Protein AF-A0A183V6N3-F1 (afdb_monomer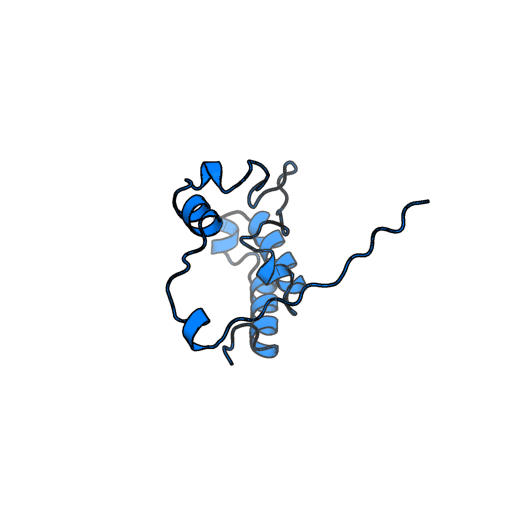)

Sequence (112 aa):
MGLINYALQIFTLSEEQFKEPINDEYAKRLHELSAAELYDDYNPGPTLPDGGVNFECHCVSHLVASPCGYEFREAIKCQKAASEGELEEGACADELMNFMRCAIRTECFRSW

Mean predicted aligned error: 11.82 Å

Foldseek 3Di:
DDDDDPDPDDDDDDPVRVPDPDPDPVVVVLVPDDPPRNDDPPQPDQADPVRAGDCVRPVRVVVLPDPLNVLVNQLVRFVSVDDPVVVVVPGSVVSVVSSVVRCVVVVVVDDD

pLDDT: mean 85.02, std 13.77, range [37.62, 98.5]

InterPro domains:
  IPR039289 Mitochondrial intermembrane space import and assembly protein 40 [PTHR21622] (12-104)

Radius of gyration: 21.33 Å; Cα contacts (8 Å, |Δi|>4): 72; chains: 1; bounding box: 44×37×64 Å

Solvent-accessible surface area (backbone atoms only — not comparable to full-atom values): 7044 Å² total; per-residue (Å²): 138,83,84,83,81,80,75,84,80,84,87,84,78,54,75,68,64,67,72,46,81,86,78,50,69,67,62,51,53,58,70,73,45,52,71,80,72,67,45,61,88,82,64,69,49,62,46,38,99,89,70,46,75,32,61,78,28,80,91,44,26,68,57,48,73,37,101,40,13,66,38,44,52,51,22,52,54,40,54,71,73,47,53,72,69,46,44,77,74,49,53,50,50,66,37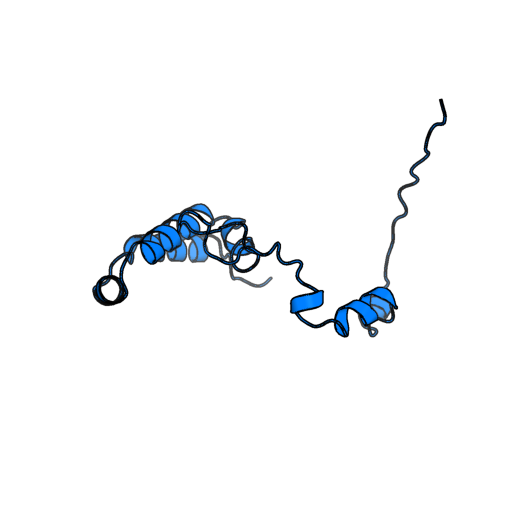,43,48,51,22,50,51,42,38,61,76,67,45,71,85,63,85,130

Nearest PDB structures (foldseek):
  2k3j-assembly1_A  TM=8.556E-01  e=2.976E-03  Homo sapiens
  3a3c-assembly1_A  TM=7.353E-01  e=1.197E-01  Escherichia coli K-12
  2zxt-assembly1_A  TM=6.596E-01  e=6.333E-02  Escherichia coli K-12

Secondary structure (DSSP, 8-state):
--------------HHHHHS----HHHHHHHHS-HHHHS-TT---SB-TTS-B-TTSHHHHHHHTSTTHHHHHHHHHHHHHS-HHHHHTTTTHHHHHHHHHHHHHHTTT---

Structure (mmCIF, N/CA/C/O backbone):
data_AF-A0A183V6N3-F1
#
_entry.id   AF-A0A183V6N3-F1
#
loop_
_atom_site.group_PDB
_atom_site.id
_atom_site.type_symbol
_atom_site.label_atom_id
_atom_site.label_alt_id
_atom_site.label_comp_id
_atom_site.label_asym_id
_atom_site.label_entity_id
_atom_site.label_seq_id
_atom_site.pdbx_PDB_ins_code
_atom_site.Cartn_x
_atom_site.Cartn_y
_atom_site.Cartn_z
_atom_site.occupancy
_atom_site.B_iso_or_equiv
_atom_site.auth_seq_id
_atom_site.auth_comp_id
_atom_site.auth_asym_id
_atom_site.auth_atom_id
_atom_site.pdbx_PDB_model_num
ATOM 1 N N . MET A 1 1 ? 7.803 18.203 -44.997 1.00 37.62 1 MET A N 1
ATOM 2 C CA . MET A 1 1 ? 7.686 16.862 -44.386 1.00 37.62 1 MET A CA 1
ATOM 3 C C . MET A 1 1 ? 9.083 16.342 -44.093 1.00 37.62 1 MET A C 1
ATOM 5 O O . MET A 1 1 ? 9.733 15.843 -44.999 1.00 37.62 1 MET A O 1
ATOM 9 N N . GLY A 1 2 ? 9.578 16.550 -42.871 1.00 40.25 2 GLY A N 1
ATOM 10 C CA . GLY A 1 2 ? 10.827 15.950 -42.398 1.00 40.25 2 GLY A CA 1
ATOM 11 C C . GLY A 1 2 ? 10.484 14.706 -41.590 1.00 40.25 2 GLY A C 1
ATOM 12 O O . GLY A 1 2 ? 9.794 14.813 -40.581 1.00 40.25 2 GLY A O 1
ATOM 13 N N . LEU A 1 3 ? 10.890 13.535 -42.072 1.00 47.88 3 LEU A N 1
ATOM 14 C CA . LEU A 1 3 ? 10.717 12.269 -41.365 1.00 47.88 3 LEU A CA 1
ATOM 15 C C . LEU A 1 3 ? 11.744 12.219 -40.228 1.00 47.88 3 LEU A C 1
ATOM 17 O O . LEU A 1 3 ? 12.945 12.158 -40.487 1.00 47.88 3 LEU A O 1
ATOM 21 N N . ILE A 1 4 ? 11.282 12.277 -38.978 1.00 53.31 4 ILE A N 1
ATOM 22 C CA . ILE A 1 4 ? 12.133 12.041 -37.809 1.00 53.31 4 ILE A CA 1
ATOM 23 C C . ILE A 1 4 ? 12.356 10.529 -37.719 1.00 53.31 4 ILE A C 1
ATOM 25 O O . ILE A 1 4 ? 11.419 9.763 -37.501 1.00 53.31 4 ILE A O 1
ATOM 29 N N . ASN A 1 5 ? 13.595 10.106 -37.951 1.00 56.56 5 ASN A N 1
ATOM 30 C CA . ASN A 1 5 ? 14.017 8.713 -37.894 1.00 56.56 5 ASN A CA 1
ATOM 31 C C . ASN A 1 5 ? 14.438 8.388 -36.452 1.00 56.56 5 ASN A C 1
ATOM 33 O O . ASN A 1 5 ? 15.566 8.675 -36.053 1.00 56.56 5 ASN A O 1
ATOM 37 N N . TYR A 1 6 ? 13.518 7.853 -35.648 1.00 60.50 6 TYR A N 1
ATOM 38 C CA . TYR A 1 6 ? 13.831 7.358 -34.307 1.00 60.50 6 TYR A CA 1
ATOM 39 C C . TYR A 1 6 ? 14.462 5.967 -34.424 1.00 60.50 6 TYR A C 1
ATOM 41 O O . TYR A 1 6 ? 13.768 4.952 -34.399 1.00 60.50 6 TYR A O 1
ATOM 49 N N . ALA A 1 7 ? 15.784 5.908 -34.569 1.00 61.19 7 ALA A N 1
ATOM 50 C CA . ALA A 1 7 ? 16.505 4.663 -34.344 1.00 61.19 7 ALA A CA 1
ATOM 51 C C . ALA A 1 7 ? 16.398 4.309 -32.849 1.00 61.19 7 ALA A C 1
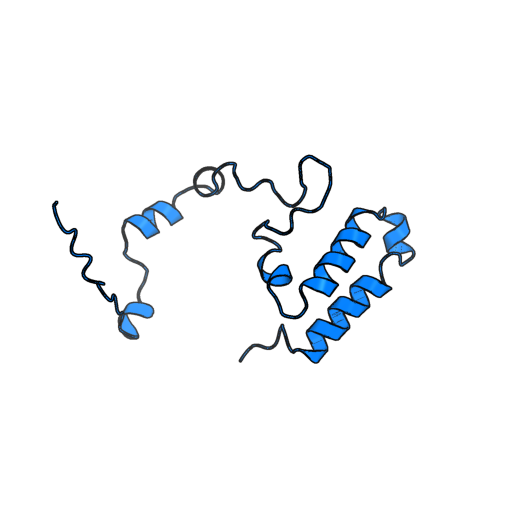ATOM 53 O O . ALA A 1 7 ? 16.859 5.067 -31.997 1.00 61.19 7 ALA A O 1
ATOM 54 N N . LEU A 1 8 ? 15.761 3.179 -32.525 1.00 64.81 8 LEU A N 1
ATOM 55 C CA . LEU A 1 8 ? 15.729 2.630 -31.168 1.00 64.81 8 LEU A CA 1
ATOM 56 C C . LEU A 1 8 ? 17.152 2.242 -30.758 1.00 64.81 8 LEU A C 1
ATOM 58 O O . LEU A 1 8 ? 17.679 1.217 -31.188 1.00 64.81 8 LEU A O 1
ATOM 62 N N . GLN A 1 9 ? 17.785 3.079 -29.942 1.00 78.75 9 GLN A N 1
ATOM 63 C CA . GLN A 1 9 ? 19.068 2.759 -29.336 1.00 78.75 9 GLN A CA 1
ATOM 64 C C . GLN A 1 9 ? 18.832 1.789 -28.173 1.00 78.75 9 GLN A C 1
ATOM 66 O O . GLN A 1 9 ? 18.165 2.127 -27.198 1.00 78.75 9 GLN A O 1
ATOM 71 N N . ILE A 1 10 ? 19.356 0.570 -28.296 1.00 74.19 10 ILE A N 1
ATOM 72 C CA . ILE A 1 10 ? 19.323 -0.431 -27.226 1.00 74.19 10 ILE A CA 1
ATOM 73 C C . ILE A 1 10 ? 20.570 -0.227 -26.365 1.00 74.19 10 ILE A C 1
ATOM 75 O O . ILE A 1 10 ? 21.691 -0.316 -26.866 1.00 74.19 10 ILE A O 1
ATOM 79 N N . PHE A 1 11 ? 20.372 0.045 -25.078 1.00 78.25 11 PHE A N 1
ATOM 80 C CA . PHE A 1 11 ? 21.445 0.157 -24.094 1.00 78.25 11 PHE A CA 1
ATOM 81 C C . PHE A 1 11 ? 21.557 -1.161 -23.322 1.00 78.25 11 PHE A C 1
ATOM 83 O O . PHE A 1 11 ? 20.559 -1.667 -22.812 1.00 78.25 11 PHE A O 1
ATOM 90 N N . THR A 1 12 ? 22.762 -1.723 -23.241 1.00 81.38 12 THR A N 1
ATOM 91 C CA . THR A 1 12 ? 23.042 -2.974 -22.519 1.00 81.38 12 THR A CA 1
ATOM 92 C C . THR A 1 12 ? 24.216 -2.779 -21.569 1.00 81.38 12 THR A C 1
ATOM 94 O O . THR A 1 12 ? 25.181 -2.103 -21.923 1.00 81.38 12 THR A O 1
ATOM 97 N N . LEU A 1 13 ? 24.159 -3.414 -20.399 1.00 84.75 13 LEU A N 1
ATOM 98 C CA . LEU A 1 13 ? 25.249 -3.480 -19.424 1.00 84.75 13 LEU A CA 1
ATOM 99 C C . LEU A 1 13 ? 25.726 -4.930 -19.302 1.00 84.75 13 LEU A C 1
ATOM 101 O O . LEU A 1 13 ? 24.917 -5.856 -19.354 1.00 84.75 13 LEU A O 1
ATOM 105 N N . SER A 1 14 ? 27.032 -5.126 -19.136 1.00 90.25 14 SER A N 1
ATOM 106 C CA . SER A 1 14 ? 27.583 -6.413 -18.695 1.00 90.25 14 SER A CA 1
ATOM 107 C C . SER A 1 14 ? 27.315 -6.644 -17.204 1.00 90.25 14 SER A C 1
ATOM 109 O O . SER A 1 14 ? 27.051 -5.705 -16.452 1.00 90.25 14 SER A O 1
ATOM 111 N N . GLU A 1 15 ? 27.414 -7.898 -16.760 1.00 90.88 15 GLU A N 1
ATOM 112 C CA . GLU A 1 15 ? 27.261 -8.256 -15.344 1.00 90.88 15 GLU A CA 1
ATOM 113 C C . GLU A 1 15 ? 28.288 -7.546 -14.449 1.00 90.88 15 GLU A C 1
ATOM 115 O O . GLU A 1 15 ? 27.963 -7.114 -13.347 1.00 90.88 15 GLU A O 1
ATOM 120 N N . GLU A 1 16 ? 29.522 -7.395 -14.928 1.00 92.06 16 GLU A N 1
ATOM 121 C CA . GLU A 1 16 ? 30.584 -6.690 -14.207 1.00 92.06 16 GLU A CA 1
ATOM 122 C C . GLU A 1 16 ? 30.238 -5.205 -14.059 1.00 92.06 16 GLU A C 1
ATOM 124 O O . GLU A 1 16 ? 30.248 -4.684 -12.950 1.00 92.06 16 GLU A O 1
ATOM 129 N N . GLN A 1 17 ? 29.812 -4.547 -15.144 1.00 83.94 17 GLN A N 1
ATOM 130 C CA . GLN A 1 17 ? 29.378 -3.145 -15.106 1.00 83.94 17 GLN A CA 1
ATOM 131 C C . GLN A 1 17 ? 28.165 -2.914 -14.199 1.00 83.94 17 GLN A C 1
ATOM 133 O O . GLN A 1 17 ? 28.048 -1.845 -13.611 1.00 83.94 17 GLN A O 1
ATOM 138 N N . PHE A 1 18 ? 27.266 -3.893 -14.079 1.00 84.38 18 PHE A N 1
ATOM 139 C CA . PHE A 1 18 ? 26.126 -3.818 -13.165 1.00 84.38 18 PHE A CA 1
ATOM 140 C C . PHE A 1 18 ? 26.551 -3.822 -11.688 1.00 84.38 18 PHE A C 1
ATOM 142 O O . PHE A 1 18 ? 25.860 -3.251 -10.848 1.00 84.38 18 PHE A O 1
ATOM 149 N N . LYS A 1 19 ? 27.673 -4.473 -11.363 1.00 90.06 19 LYS A N 1
ATOM 150 C CA . LYS A 1 19 ? 28.187 -4.588 -9.989 1.00 90.06 19 LYS A CA 1
ATOM 151 C C . LYS A 1 19 ? 29.038 -3.393 -9.559 1.00 90.06 19 LYS A C 1
ATOM 153 O O . LYS A 1 19 ? 29.274 -3.227 -8.364 1.00 90.06 19 LYS A O 1
ATOM 158 N N . GLU A 1 20 ? 29.501 -2.585 -10.506 1.00 90.31 20 GLU A N 1
ATOM 159 C CA . GLU A 1 20 ? 30.281 -1.384 -10.220 1.00 90.31 20 GLU A CA 1
ATOM 160 C C . GLU A 1 20 ? 29.401 -0.236 -9.691 1.00 90.31 20 GLU A C 1
ATOM 162 O O . GLU A 1 20 ? 28.203 -0.174 -9.985 1.00 90.31 20 GLU A O 1
ATOM 167 N N . PRO A 1 21 ? 29.970 0.717 -8.927 1.00 86.69 21 PRO A N 1
ATOM 168 C CA . PRO A 1 21 ? 29.239 1.894 -8.478 1.00 86.69 21 PRO A CA 1
ATOM 169 C C . PRO A 1 21 ? 28.651 2.687 -9.649 1.00 86.69 21 PRO A C 1
ATOM 171 O O . PRO A 1 21 ? 29.308 2.900 -10.674 1.00 86.69 21 PRO A O 1
ATOM 174 N N . ILE A 1 22 ? 27.429 3.196 -9.463 1.00 83.31 22 ILE A N 1
ATOM 175 C CA . ILE A 1 22 ? 26.786 4.082 -10.435 1.00 83.31 22 ILE A CA 1
ATOM 176 C C . ILE A 1 22 ? 27.632 5.355 -10.560 1.00 83.31 22 ILE A C 1
ATOM 178 O O . ILE A 1 22 ? 27.681 6.187 -9.657 1.00 83.31 22 ILE A O 1
ATOM 182 N N . ASN A 1 23 ? 28.312 5.494 -11.698 1.00 82.12 23 ASN A N 1
ATOM 183 C CA . ASN A 1 23 ? 29.197 6.621 -11.990 1.00 82.12 23 ASN A CA 1
ATOM 184 C C . ASN A 1 23 ? 28.565 7.690 -12.889 1.00 82.12 23 ASN A C 1
ATOM 186 O O . ASN A 1 23 ? 29.251 8.625 -13.295 1.00 82.12 23 ASN A O 1
ATOM 190 N N . ASP A 1 24 ? 27.273 7.559 -13.177 1.00 84.56 24 ASP A N 1
ATOM 191 C CA . ASP A 1 24 ? 26.519 8.517 -13.971 1.00 84.56 24 ASP A CA 1
ATOM 192 C C . ASP A 1 24 ? 26.355 9.850 -13.221 1.00 84.56 24 ASP A C 1
ATOM 194 O O . ASP A 1 24 ? 25.896 9.890 -12.079 1.00 84.56 24 ASP A O 1
ATOM 198 N N . GLU A 1 25 ? 26.754 10.946 -13.865 1.00 87.00 25 GLU A N 1
ATOM 199 C CA . GLU A 1 25 ? 26.743 12.285 -13.263 1.00 87.00 25 GLU A CA 1
ATOM 200 C C . GLU A 1 25 ? 25.323 12.756 -12.922 1.00 87.00 25 GLU A C 1
ATOM 202 O O . GLU A 1 25 ? 25.119 13.463 -11.934 1.00 87.00 25 GLU A O 1
ATOM 207 N N . TYR A 1 26 ? 24.317 12.330 -13.691 1.00 81.44 26 TYR A N 1
ATOM 208 C CA . TYR A 1 26 ? 22.925 12.638 -13.387 1.00 81.44 26 TYR A CA 1
ATOM 209 C C . TYR A 1 26 ? 22.433 11.844 -12.167 1.00 81.44 26 TYR A C 1
ATOM 211 O O . TYR A 1 26 ? 21.833 12.427 -11.264 1.00 81.44 26 TYR A O 1
ATOM 219 N N . ALA A 1 27 ? 22.749 10.553 -12.076 1.00 83.69 27 ALA A N 1
ATOM 220 C CA . ALA A 1 27 ? 22.422 9.730 -10.913 1.00 83.69 27 ALA A CA 1
ATOM 221 C C . ALA A 1 27 ? 23.115 10.219 -9.628 1.00 83.69 27 ALA A C 1
ATOM 223 O O . ALA A 1 27 ? 22.476 10.282 -8.577 1.00 83.69 27 ALA A O 1
ATOM 224 N N . LYS A 1 28 ? 24.391 10.624 -9.710 1.00 87.69 28 LYS A N 1
ATOM 225 C CA . LYS A 1 28 ? 25.114 11.256 -8.592 1.00 87.69 28 LYS A CA 1
ATOM 226 C C . LYS A 1 28 ? 24.421 12.534 -8.133 1.00 87.69 28 LYS A C 1
ATOM 228 O O . LYS A 1 28 ? 24.170 12.693 -6.945 1.00 87.69 28 LYS A O 1
ATOM 233 N N . ARG A 1 29 ? 24.030 13.397 -9.076 1.00 87.94 29 ARG A N 1
ATOM 234 C CA . ARG A 1 29 ? 23.288 14.625 -8.771 1.00 87.94 29 ARG A CA 1
ATOM 235 C C . ARG A 1 29 ? 21.972 14.337 -8.051 1.00 87.94 29 ARG A C 1
ATOM 237 O O . ARG A 1 29 ? 21.660 15.037 -7.100 1.00 87.94 29 ARG A O 1
ATOM 244 N N . LEU A 1 30 ? 21.207 13.326 -8.472 1.00 84.00 30 LEU A N 1
ATOM 245 C CA . LEU A 1 30 ? 19.967 12.942 -7.782 1.00 84.00 30 LEU A CA 1
ATOM 246 C C . LEU A 1 30 ? 20.225 12.465 -6.345 1.00 84.00 30 LEU A C 1
ATOM 248 O O . LEU A 1 30 ? 19.425 12.754 -5.464 1.00 84.00 30 LEU A O 1
ATOM 252 N N . HIS A 1 31 ? 21.331 11.763 -6.092 1.00 82.56 31 HIS A N 1
ATOM 253 C CA . HIS A 1 31 ? 21.677 11.296 -4.746 1.00 82.56 31 HIS A CA 1
ATOM 254 C C . HIS A 1 31 ? 21.953 12.440 -3.756 1.00 82.56 31 HIS A C 1
ATOM 256 O O . HIS A 1 31 ? 21.724 12.284 -2.559 1.00 82.56 31 HIS A O 1
ATOM 262 N N . GLU A 1 32 ? 22.435 13.582 -4.247 1.00 87.62 32 GLU A N 1
ATOM 263 C CA . GLU A 1 32 ? 22.758 14.758 -3.430 1.00 87.62 32 GLU A CA 1
ATOM 264 C C . GLU A 1 32 ? 21.539 15.637 -3.115 1.00 87.62 32 GLU A C 1
ATOM 266 O O . GLU A 1 32 ? 21.603 16.471 -2.211 1.00 87.62 32 GLU A O 1
ATOM 271 N N . LEU A 1 33 ? 20.433 15.465 -3.845 1.00 84.25 33 LEU A N 1
ATOM 272 C CA . LEU A 1 33 ? 19.210 16.234 -3.633 1.00 84.25 33 LEU A CA 1
ATOM 273 C C . LEU A 1 33 ? 18.497 15.792 -2.350 1.00 84.25 33 LEU A C 1
ATOM 275 O O . LEU A 1 33 ? 18.381 14.603 -2.040 1.00 84.25 33 LEU A O 1
ATOM 279 N N . SER A 1 34 ? 17.954 16.758 -1.612 1.00 81.56 34 SER A N 1
ATOM 280 C CA . SER A 1 34 ? 17.058 16.466 -0.496 1.00 81.56 34 SER A CA 1
ATOM 281 C C . SER A 1 34 ? 15.731 15.882 -0.992 1.00 81.56 34 SER A C 1
ATOM 283 O O . SER A 1 34 ? 15.338 16.054 -2.145 1.00 81.56 34 SER A O 1
ATOM 285 N N . ALA A 1 35 ? 14.981 15.227 -0.100 1.00 69.62 35 ALA A N 1
ATOM 286 C CA . ALA A 1 35 ? 13.648 14.721 -0.432 1.00 69.62 35 ALA A CA 1
ATOM 287 C C . ALA A 1 35 ? 12.724 15.821 -0.996 1.00 69.62 35 ALA A C 1
ATOM 289 O O . ALA A 1 35 ? 11.967 15.554 -1.919 1.00 69.62 35 ALA A O 1
ATOM 290 N N . ALA A 1 36 ? 12.832 17.055 -0.492 1.00 71.06 36 ALA A N 1
ATOM 291 C CA . ALA A 1 36 ? 12.054 18.198 -0.974 1.00 71.06 36 ALA A CA 1
ATOM 292 C C . ALA A 1 36 ? 12.458 18.674 -2.384 1.00 71.06 36 ALA A C 1
ATOM 294 O O . ALA A 1 36 ? 11.683 19.354 -3.042 1.00 71.06 36 ALA A O 1
ATOM 295 N N . GLU A 1 37 ? 13.667 18.349 -2.845 1.00 79.19 37 GLU A N 1
ATOM 296 C CA . GLU A 1 37 ? 14.150 18.686 -4.191 1.00 79.19 37 GLU A CA 1
ATOM 297 C C . GLU A 1 37 ? 13.955 17.534 -5.188 1.00 79.19 37 GLU A C 1
ATOM 299 O O . GLU A 1 37 ? 13.900 17.764 -6.396 1.00 79.19 37 GLU A O 1
ATOM 304 N N . LEU A 1 38 ? 13.880 16.294 -4.692 1.00 72.94 38 LEU A N 1
ATOM 305 C CA . LEU A 1 38 ? 13.635 15.087 -5.487 1.00 72.94 38 LEU A CA 1
ATOM 306 C C . LEU A 1 38 ? 12.161 14.877 -5.794 1.00 72.94 38 LEU A C 1
ATOM 308 O O . LEU A 1 38 ? 11.800 14.525 -6.918 1.00 72.94 38 LEU A O 1
ATOM 312 N N . TYR A 1 39 ? 11.325 15.029 -4.774 1.00 66.38 39 TYR A N 1
ATOM 313 C CA . TYR A 1 39 ? 9.892 14.914 -4.923 1.00 66.38 39 TYR A CA 1
ATOM 314 C C . TYR A 1 39 ? 9.366 16.294 -5.278 1.00 66.38 39 TYR A C 1
ATOM 316 O O . TYR A 1 39 ? 9.426 17.213 -4.469 1.00 66.38 39 TYR A O 1
ATOM 324 N N . ASP A 1 40 ? 8.852 16.433 -6.496 1.00 61.62 40 ASP A N 1
ATOM 325 C CA . ASP A 1 40 ? 7.965 17.545 -6.812 1.00 61.62 40 ASP A CA 1
ATOM 326 C C . ASP A 1 40 ? 6.816 17.535 -5.781 1.00 61.62 40 ASP A C 1
ATOM 328 O O . ASP A 1 40 ? 6.388 16.455 -5.347 1.00 61.62 40 ASP A O 1
ATOM 332 N N .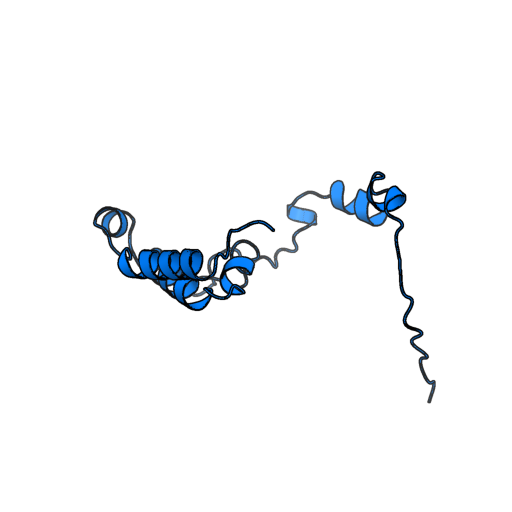 ASP A 1 41 ? 6.272 18.699 -5.415 1.00 55.88 41 ASP A N 1
ATOM 333 C CA . ASP A 1 41 ? 5.117 18.841 -4.494 1.00 55.88 41 ASP A CA 1
ATOM 334 C C . ASP A 1 41 ? 3.867 18.041 -4.964 1.00 55.88 41 ASP A C 1
ATOM 336 O O . ASP A 1 41 ? 2.836 17.974 -4.296 1.00 55.88 41 ASP A O 1
ATOM 340 N N . TYR A 1 42 ? 3.968 17.390 -6.125 1.00 55.91 42 TYR A N 1
ATOM 341 C CA . TYR A 1 42 ? 3.059 16.439 -6.750 1.00 55.91 42 TYR A CA 1
ATOM 342 C C . TYR A 1 42 ? 3.041 15.022 -6.161 1.00 55.91 42 TYR A C 1
ATOM 344 O O . TYR A 1 42 ? 2.462 14.127 -6.782 1.00 55.91 42 TYR A O 1
ATOM 352 N N . ASN A 1 43 ? 3.598 14.773 -4.975 1.00 62.47 43 ASN A N 1
ATOM 353 C CA . ASN A 1 43 ? 3.160 13.620 -4.187 1.00 62.47 43 ASN A CA 1
ATOM 354 C C . ASN A 1 43 ? 2.057 14.081 -3.221 1.00 62.47 43 ASN A C 1
ATOM 356 O O . ASN A 1 43 ? 2.375 14.454 -2.092 1.00 62.47 43 ASN A O 1
ATOM 360 N N . PRO A 1 44 ? 0.762 14.042 -3.609 1.00 70.81 44 PRO A N 1
ATOM 361 C CA . PRO A 1 44 ? -0.347 14.530 -2.778 1.00 70.81 44 PRO A CA 1
ATOM 362 C C . PRO A 1 44 ? -0.541 13.729 -1.477 1.00 70.81 44 PRO A C 1
ATOM 364 O O . PRO A 1 44 ? -1.500 13.946 -0.741 1.00 70.81 44 PRO A O 1
ATOM 367 N N . GLY A 1 45 ? 0.366 12.796 -1.175 1.00 80.12 45 GLY A N 1
ATOM 368 C CA . GLY A 1 45 ? 0.345 11.993 0.026 1.00 80.12 45 GLY A CA 1
ATOM 369 C C . GLY A 1 45 ? -0.748 10.929 -0.030 1.00 80.12 45 GLY A C 1
ATOM 370 O O . GLY A 1 45 ? -1.361 10.692 -1.072 1.00 80.12 45 GLY A O 1
ATOM 371 N N . PRO A 1 46 ? -0.989 10.234 1.090 1.00 86.06 46 PRO A N 1
ATOM 372 C CA . PRO A 1 46 ? -1.925 9.114 1.143 1.00 86.06 46 PRO A CA 1
ATOM 373 C C . PRO A 1 46 ? -3.401 9.538 1.205 1.00 86.06 46 PRO A C 1
ATOM 375 O O . PRO A 1 46 ? -4.275 8.676 1.149 1.00 86.06 46 PRO A O 1
ATOM 378 N N . THR A 1 47 ? -3.702 10.832 1.352 1.00 89.31 47 THR A N 1
ATOM 379 C CA . THR A 1 47 ? -5.072 11.343 1.516 1.00 89.31 47 THR A CA 1
ATOM 380 C C . THR A 1 47 ? -5.390 12.342 0.408 1.00 89.31 47 THR A C 1
ATOM 382 O O . THR A 1 47 ? -4.646 13.294 0.201 1.00 89.31 47 THR A O 1
ATOM 385 N N . LEU A 1 48 ? -6.491 12.116 -0.303 1.00 89.50 48 LEU A N 1
ATOM 386 C CA . LEU A 1 48 ? -7.009 13.014 -1.331 1.00 89.50 48 LEU A CA 1
ATOM 387 C C . LEU A 1 48 ? -7.603 14.292 -0.703 1.00 89.50 48 LEU A C 1
ATOM 389 O O . LEU A 1 48 ? -7.962 14.284 0.477 1.00 89.50 48 LEU A O 1
ATOM 393 N N . PRO A 1 49 ? -7.782 15.381 -1.477 1.00 89.88 49 PRO A N 1
ATOM 394 C CA . PRO A 1 49 ? -8.403 16.613 -0.976 1.00 89.88 49 PRO A CA 1
ATOM 395 C C . PRO A 1 49 ? -9.827 16.437 -0.425 1.00 89.88 49 PRO A C 1
ATOM 397 O O . PRO A 1 49 ? -10.264 17.231 0.402 1.00 89.88 49 PRO A O 1
ATOM 400 N N . ASP A 1 50 ? -10.547 15.405 -0.869 1.00 92.00 50 ASP A N 1
ATOM 401 C CA . ASP A 1 50 ? -11.885 15.049 -0.381 1.00 92.00 50 ASP A CA 1
ATOM 402 C C . ASP A 1 50 ? -11.865 14.183 0.897 1.00 92.00 50 ASP A C 1
ATOM 404 O O . ASP A 1 50 ? -12.919 13.799 1.401 1.00 92.00 50 ASP A O 1
ATOM 408 N N . GLY A 1 51 ? -10.679 13.878 1.437 1.00 90.19 51 GLY A N 1
ATOM 409 C CA . GLY A 1 51 ? -10.486 13.022 2.609 1.00 90.19 51 GLY A CA 1
ATOM 410 C C . GLY A 1 51 ? -10.395 11.526 2.293 1.00 90.19 51 GLY A C 1
ATOM 411 O O . GLY A 1 51 ? -10.088 10.735 3.192 1.00 90.19 51 GLY A O 1
ATOM 412 N N . GLY A 1 52 ? -10.606 11.132 1.034 1.00 91.44 52 GLY A N 1
ATOM 413 C CA . GLY A 1 52 ? -10.453 9.762 0.558 1.00 91.44 52 GLY A CA 1
ATOM 414 C C . GLY A 1 52 ? -8.999 9.290 0.538 1.00 91.44 52 GLY A C 1
ATOM 415 O O . GLY A 1 52 ? -8.057 10.041 0.791 1.00 91.44 52 GLY A O 1
ATOM 416 N N . VAL A 1 53 ? -8.795 8.012 0.229 1.00 92.94 53 VAL A N 1
ATOM 417 C CA . VAL A 1 53 ? -7.453 7.421 0.138 1.00 92.94 53 VAL A CA 1
ATOM 418 C C . VAL A 1 53 ? -6.887 7.631 -1.261 1.00 92.94 53 VAL A C 1
ATOM 420 O O . VAL A 1 53 ? -7.520 7.275 -2.256 1.00 92.94 53 VAL A O 1
ATOM 423 N N . ASN A 1 54 ? -5.664 8.151 -1.342 1.00 92.19 54 ASN A N 1
ATOM 424 C CA . ASN A 1 54 ? -4.926 8.227 -2.593 1.00 92.19 54 ASN A CA 1
ATOM 425 C C . ASN A 1 54 ? -4.210 6.896 -2.875 1.00 92.19 54 ASN A C 1
ATOM 427 O O . ASN A 1 54 ? -3.092 6.660 -2.417 1.00 92.19 54 ASN A O 1
ATOM 431 N N . PHE A 1 55 ? -4.851 6.033 -3.659 1.00 92.50 55 PHE A N 1
ATOM 432 C CA . PHE A 1 55 ? -4.285 4.739 -4.051 1.00 92.50 55 PHE A CA 1
ATOM 433 C C . PHE A 1 55 ? -3.182 4.822 -5.113 1.00 92.50 55 PHE A C 1
ATOM 435 O O . PHE A 1 55 ? -2.489 3.832 -5.334 1.00 92.50 55 PHE A O 1
ATOM 442 N N . GLU A 1 56 ? -2.992 5.988 -5.731 1.00 88.44 56 GLU A N 1
ATOM 443 C CA . GLU A 1 56 ? -1.899 6.236 -6.676 1.00 88.44 56 GLU A CA 1
ATOM 444 C C . GLU A 1 56 ? -0.626 6.723 -5.962 1.00 88.44 56 GLU A C 1
ATOM 446 O O . GLU A 1 56 ? 0.432 6.839 -6.577 1.00 88.44 56 GLU A O 1
ATOM 451 N N . CYS A 1 57 ? -0.694 6.973 -4.646 1.00 86.50 57 CYS A N 1
ATOM 452 C CA . CYS A 1 57 ? 0.481 7.279 -3.838 1.00 86.50 57 CYS A CA 1
ATOM 453 C C . CYS A 1 57 ? 1.493 6.129 -3.933 1.00 86.50 57 CYS A C 1
ATOM 455 O O . CYS A 1 57 ? 1.148 4.968 -3.685 1.00 86.50 57 CYS A O 1
ATOM 457 N N . HIS A 1 58 ? 2.757 6.447 -4.237 1.00 83.19 58 HIS A N 1
ATOM 458 C CA . HIS A 1 58 ? 3.806 5.441 -4.453 1.00 83.19 58 HIS A CA 1
ATOM 459 C C . HIS A 1 58 ? 3.966 4.471 -3.263 1.00 83.19 58 HIS A C 1
ATOM 461 O O . HIS A 1 58 ? 4.403 3.331 -3.436 1.00 83.19 58 HIS A O 1
ATOM 467 N N . CYS A 1 59 ? 3.602 4.912 -2.051 1.00 81.62 59 CYS A N 1
ATOM 468 C CA . CYS A 1 59 ? 3.654 4.119 -0.824 1.00 81.62 59 CYS A CA 1
ATOM 469 C C . CYS A 1 59 ? 2.760 2.877 -0.874 1.00 81.62 59 CYS A C 1
ATOM 471 O O . CYS A 1 59 ? 3.041 1.903 -0.185 1.00 81.62 59 CYS A O 1
ATOM 473 N N . VAL A 1 60 ? 1.679 2.914 -1.655 1.00 88.19 60 VAL A N 1
ATOM 474 C CA . VAL A 1 60 ? 0.671 1.844 -1.701 1.00 88.19 60 VAL A CA 1
ATOM 475 C C . VAL A 1 60 ? 0.339 1.386 -3.117 1.00 88.19 60 VAL A C 1
ATOM 477 O O . VAL A 1 60 ? -0.253 0.320 -3.284 1.00 88.19 60 VAL A O 1
ATOM 480 N N . SER A 1 61 ? 0.739 2.140 -4.143 1.00 87.00 61 SER A N 1
ATOM 481 C CA . SER A 1 61 ? 0.391 1.853 -5.540 1.00 87.00 61 SER A CA 1
ATOM 482 C C . SER A 1 61 ? 0.859 0.470 -6.002 1.00 87.00 61 SER A C 1
ATOM 484 O O . SER A 1 61 ? 0.155 -0.208 -6.745 1.00 87.00 61 SER A O 1
ATOM 486 N N . HIS A 1 62 ? 1.997 -0.006 -5.497 1.00 86.06 62 HIS A N 1
ATOM 487 C CA . HIS A 1 62 ? 2.512 -1.344 -5.792 1.00 86.06 62 HIS A CA 1
ATOM 488 C C . HIS A 1 62 ? 1.652 -2.474 -5.190 1.00 86.06 62 HIS A C 1
ATOM 490 O O . HIS A 1 62 ? 1.516 -3.529 -5.803 1.00 86.06 62 HIS A O 1
ATOM 496 N N . LEU A 1 63 ? 1.021 -2.257 -4.028 1.00 90.81 63 LEU A N 1
ATOM 497 C CA . LEU A 1 63 ? 0.076 -3.213 -3.428 1.00 90.81 63 LEU A CA 1
ATOM 498 C C . LEU A 1 63 ? -1.252 -3.210 -4.183 1.00 90.81 63 LEU A C 1
ATOM 500 O O . LEU A 1 63 ? -1.850 -4.255 -4.436 1.00 90.81 63 LEU A O 1
ATOM 504 N N . VAL A 1 64 ? -1.682 -2.024 -4.599 1.00 92.50 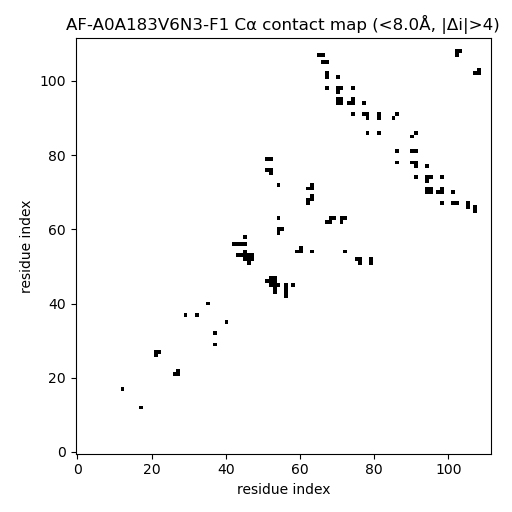64 VAL A N 1
ATOM 505 C CA . VAL A 1 64 ? -2.880 -1.806 -5.406 1.00 92.50 64 VAL A CA 1
ATOM 506 C C . VAL A 1 64 ? -2.762 -2.430 -6.801 1.00 92.50 64 VAL A C 1
ATOM 508 O O . VAL A 1 64 ? -3.750 -2.935 -7.327 1.00 92.50 64 VAL A O 1
ATOM 511 N N . ALA A 1 65 ? -1.569 -2.416 -7.394 1.00 90.12 65 ALA A N 1
ATOM 512 C CA . ALA A 1 65 ? -1.284 -3.032 -8.688 1.00 90.12 65 ALA A CA 1
ATOM 513 C C . ALA A 1 65 ? -1.041 -4.555 -8.606 1.00 90.12 65 ALA A C 1
ATOM 515 O O . ALA A 1 65 ? -0.744 -5.187 -9.619 1.00 90.12 65 ALA A O 1
ATOM 516 N N . SER A 1 66 ? -1.154 -5.156 -7.418 1.00 89.88 66 SER A N 1
ATOM 517 C CA . SER A 1 66 ? -0.997 -6.600 -7.229 1.00 89.88 66 SER A CA 1
ATOM 518 C C . SER A 1 66 ? -2.262 -7.382 -7.630 1.00 89.88 66 SER A C 1
ATOM 520 O O . SER A 1 66 ? -3.354 -6.810 -7.700 1.00 89.88 66 SER A O 1
ATOM 522 N N . PRO A 1 67 ? -2.171 -8.717 -7.799 1.00 92.81 67 PRO A N 1
ATOM 523 C CA . PRO A 1 67 ? -3.341 -9.587 -7.961 1.00 92.81 67 PRO A CA 1
ATOM 524 C C . PRO A 1 67 ? -4.391 -9.481 -6.841 1.00 92.81 67 PRO A C 1
ATOM 526 O O . PRO A 1 67 ? -5.531 -9.879 -7.053 1.00 92.81 67 PRO A O 1
ATOM 529 N N . CYS A 1 68 ? -4.015 -8.949 -5.672 1.00 96.06 68 CYS A N 1
ATOM 530 C CA . CYS A 1 68 ? -4.882 -8.750 -4.504 1.00 96.06 68 CYS A CA 1
ATOM 531 C C . CYS A 1 68 ? -5.239 -7.276 -4.269 1.00 96.06 68 CYS A C 1
ATOM 533 O O . CYS A 1 68 ? -5.640 -6.882 -3.170 1.00 96.06 68 CYS A O 1
ATOM 535 N N . GLY A 1 69 ? -5.048 -6.434 -5.288 1.00 94.81 69 GLY A N 1
ATOM 536 C CA . GLY A 1 69 ? -5.262 -4.995 -5.196 1.00 94.81 69 GLY A CA 1
ATOM 537 C C . GLY A 1 69 ? -6.704 -4.602 -4.880 1.00 94.81 69 GLY A C 1
ATOM 538 O O . GLY A 1 69 ? -6.925 -3.568 -4.252 1.00 94.81 69 GLY A O 1
ATOM 539 N N . TYR A 1 70 ? -7.689 -5.418 -5.269 1.00 96.75 70 TYR A N 1
ATOM 540 C CA . TYR A 1 70 ? -9.092 -5.176 -4.927 1.00 96.75 70 TYR A CA 1
ATOM 541 C C . TYR A 1 70 ? -9.322 -5.314 -3.419 1.00 96.75 70 TYR A C 1
ATOM 543 O O . TYR A 1 70 ? -9.775 -4.365 -2.782 1.00 96.75 70 TYR A O 1
ATOM 551 N N . GLU A 1 71 ? -8.940 -6.449 -2.834 1.00 97.75 71 GLU A N 1
ATOM 552 C CA . GLU A 1 71 ? -9.087 -6.706 -1.403 1.00 97.75 71 GLU A CA 1
ATOM 553 C C . GLU A 1 71 ? -8.289 -5.695 -0.570 1.00 97.75 71 GLU A C 1
ATOM 555 O O . GLU A 1 71 ? -8.775 -5.217 0.453 1.00 97.75 71 GLU A O 1
ATOM 560 N N . PHE A 1 72 ? -7.101 -5.303 -1.043 1.00 96.81 72 PHE A N 1
ATOM 561 C CA . PHE A 1 72 ? -6.313 -4.247 -0.411 1.00 96.81 72 PHE A CA 1
ATOM 562 C C . PHE A 1 72 ? -7.059 -2.902 -0.384 1.00 96.81 72 PHE A C 1
ATOM 564 O O . PHE A 1 72 ? -7.106 -2.244 0.655 1.00 96.81 72 PHE A O 1
ATOM 571 N N . ARG A 1 73 ? -7.674 -2.487 -1.504 1.00 96.56 73 ARG A N 1
ATOM 572 C CA . ARG A 1 73 ? -8.445 -1.231 -1.562 1.00 96.56 73 ARG A CA 1
ATOM 573 C C . ARG A 1 73 ? -9.604 -1.236 -0.568 1.00 96.56 73 ARG A C 1
ATOM 575 O O . ARG A 1 73 ? -9.825 -0.214 0.078 1.00 96.56 73 ARG A O 1
ATOM 582 N N . GLU A 1 74 ? -10.320 -2.348 -0.433 1.00 97.75 74 GLU A N 1
ATOM 583 C CA . GLU A 1 74 ? -11.448 -2.443 0.502 1.00 97.75 74 GLU A CA 1
ATOM 584 C C . GLU A 1 74 ? -10.984 -2.384 1.964 1.00 97.75 74 GLU A C 1
ATOM 586 O O . GLU A 1 74 ? -11.541 -1.611 2.745 1.00 97.75 74 GLU A O 1
ATOM 591 N N . ALA A 1 75 ? -9.896 -3.080 2.309 1.00 97.31 75 ALA A N 1
ATOM 592 C CA . ALA A 1 75 ? -9.310 -3.022 3.650 1.00 97.31 75 ALA A CA 1
ATOM 593 C C . ALA A 1 75 ? -8.882 -1.601 4.042 1.00 97.31 75 ALA A C 1
ATOM 595 O O . ALA A 1 75 ? -9.230 -1.118 5.119 1.00 97.31 75 ALA A O 1
ATOM 596 N N . ILE A 1 76 ? -8.188 -0.892 3.148 1.00 96.25 76 ILE A N 1
ATOM 597 C CA . ILE A 1 76 ? -7.690 0.459 3.431 1.00 96.25 76 ILE A CA 1
ATOM 598 C C . ILE A 1 76 ? -8.819 1.498 3.470 1.00 96.25 76 ILE A C 1
ATOM 600 O O . ILE A 1 76 ? -8.773 2.416 4.290 1.00 96.25 76 ILE A O 1
ATOM 604 N N . LYS A 1 77 ? -9.857 1.367 2.632 1.00 95.75 77 LYS A N 1
ATOM 605 C CA . LYS A 1 77 ? -11.048 2.232 2.728 1.00 95.75 77 LYS A CA 1
ATOM 606 C C . LYS A 1 77 ? -11.763 2.047 4.060 1.00 95.75 77 LYS A C 1
ATOM 608 O O . LYS A 1 77 ? -12.121 3.046 4.677 1.00 95.75 77 LYS A O 1
ATOM 613 N N . CYS A 1 78 ? -11.948 0.800 4.498 1.00 97.38 78 CYS A N 1
ATOM 614 C CA . CYS A 1 78 ? -12.565 0.518 5.788 1.00 97.38 78 CYS A CA 1
ATOM 615 C C . CYS A 1 78 ? -11.727 1.120 6.922 1.00 97.38 78 CYS A C 1
ATOM 617 O O . CYS A 1 78 ? -12.240 1.910 7.712 1.00 97.38 78 CYS A O 1
ATOM 619 N N . GLN A 1 79 ? -10.417 0.846 6.940 1.00 95.88 79 GLN A N 1
ATOM 620 C CA . GLN A 1 79 ? -9.515 1.364 7.968 1.00 95.88 79 GLN A CA 1
ATOM 621 C C . GLN A 1 79 ? -9.523 2.899 8.036 1.00 95.88 79 GLN A C 1
ATOM 623 O O . GLN A 1 79 ? -9.472 3.464 9.121 1.00 95.88 79 GLN A O 1
ATOM 628 N N . LYS A 1 80 ? -9.596 3.587 6.888 1.00 94.19 80 LYS A N 1
ATOM 629 C CA . LYS A 1 80 ? -9.660 5.056 6.826 1.00 94.19 80 LYS A CA 1
ATOM 630 C C . LYS A 1 80 ? -10.965 5.619 7.397 1.00 94.19 80 LYS A C 1
ATOM 632 O O . LYS A 1 80 ? -10.961 6.748 7.882 1.00 94.19 80 LYS A O 1
ATOM 637 N N . ALA A 1 81 ? -12.063 4.877 7.271 1.00 94.19 81 ALA A N 1
ATOM 638 C CA . ALA A 1 81 ? -13.379 5.288 7.746 1.00 94.19 81 ALA A CA 1
ATOM 6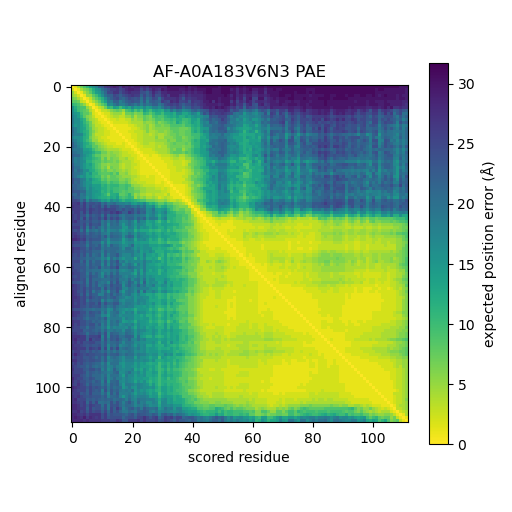39 C C . ALA A 1 81 ? -13.589 5.000 9.242 1.00 94.19 81 ALA A C 1
ATOM 641 O O . ALA A 1 81 ? -14.358 5.714 9.881 1.00 94.19 81 ALA A O 1
ATOM 642 N N . ALA A 1 82 ? -12.914 3.983 9.785 1.00 96.50 82 ALA A N 1
ATOM 643 C CA . ALA A 1 82 ? -12.986 3.612 11.193 1.00 96.50 82 ALA A CA 1
ATOM 644 C C . ALA A 1 82 ? -12.112 4.516 12.078 1.00 96.50 82 ALA A C 1
ATOM 646 O 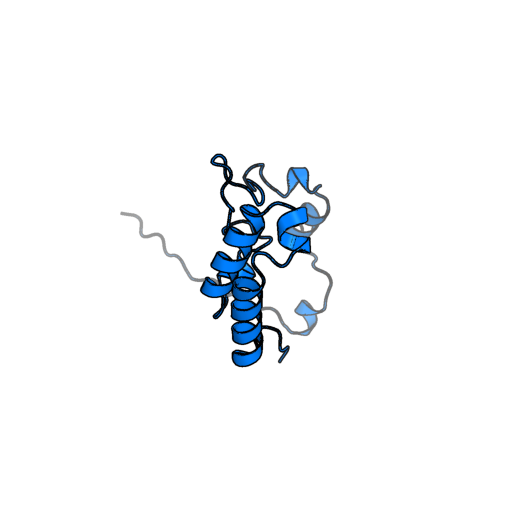O . ALA A 1 82 ? -11.025 4.954 11.693 1.00 96.50 82 ALA A O 1
ATOM 647 N N . SER A 1 83 ? -12.579 4.772 13.296 1.00 97.00 83 SER A N 1
ATOM 648 C CA . SER A 1 83 ? -11.771 5.365 14.361 1.00 97.00 83 SER A CA 1
ATOM 649 C C . SER A 1 83 ? -10.808 4.346 14.979 1.00 97.00 83 SER A C 1
ATOM 651 O O . SER A 1 83 ? -10.968 3.136 14.834 1.00 97.00 83 SER A O 1
ATOM 653 N N . GLU A 1 84 ? -9.811 4.836 15.717 1.00 95.62 84 GLU A N 1
ATOM 654 C CA . GLU A 1 84 ? -8.843 3.980 16.416 1.00 95.62 84 GLU A CA 1
ATOM 655 C C . GLU A 1 84 ? -9.522 3.020 17.408 1.00 95.62 84 GLU A C 1
ATOM 657 O O . GLU A 1 84 ? -9.223 1.832 17.395 1.00 95.62 84 GLU A O 1
ATOM 662 N N . GLY A 1 85 ? -10.509 3.494 18.180 1.00 97.81 85 GLY A N 1
ATOM 663 C CA . GLY A 1 85 ? -11.265 2.642 19.107 1.00 97.81 85 GLY A CA 1
ATOM 664 C C . GLY A 1 85 ? -12.089 1.563 18.398 1.00 97.81 85 GLY A C 1
ATOM 665 O O . GLY A 1 85 ? -12.106 0.417 18.830 1.00 97.81 85 GLY A O 1
ATOM 666 N N . GLU A 1 86 ? -12.711 1.888 17.260 1.00 97.44 86 GLU A N 1
ATOM 667 C CA . GLU A 1 86 ? -13.436 0.890 16.459 1.00 97.44 86 GLU A CA 1
ATOM 668 C C . GLU A 1 86 ? -12.491 -0.185 15.905 1.00 97.44 86 GLU A C 1
ATOM 670 O O . GLU A 1 86 ? -12.843 -1.363 15.878 1.00 97.44 86 GLU A O 1
ATOM 675 N N . LEU A 1 87 ? -11.278 0.195 15.492 1.00 96.38 87 LEU A N 1
ATOM 676 C CA . LEU A 1 87 ? -10.254 -0.752 15.045 1.00 96.38 87 LEU A CA 1
ATOM 677 C C . LEU A 1 87 ? -9.779 -1.664 16.185 1.00 96.38 87 LEU A C 1
ATOM 679 O O . LEU A 1 87 ? -9.622 -2.866 15.969 1.00 96.38 87 LEU A O 1
ATOM 683 N N . GLU A 1 88 ? -9.587 -1.128 17.393 1.00 95.44 88 GLU A N 1
ATOM 684 C CA . GLU A 1 88 ? -9.258 -1.919 18.591 1.00 95.44 88 GLU A CA 1
ATOM 685 C C . GLU A 1 88 ? -10.370 -2.916 18.952 1.00 95.44 88 GLU A C 1
ATOM 687 O O . GLU A 1 88 ? -10.092 -4.028 19.407 1.00 95.44 88 GLU A O 1
ATOM 692 N N . GLU A 1 89 ? -11.626 -2.554 18.689 1.00 97.12 89 GLU A N 1
ATOM 693 C CA . GLU A 1 89 ? -12.801 -3.419 18.842 1.00 97.12 89 GLU A CA 1
ATOM 694 C C . GLU A 1 89 ? -12.991 -4.410 17.675 1.00 97.12 89 GLU A C 1
ATOM 696 O O . GLU A 1 89 ? -13.877 -5.267 17.721 1.00 97.12 89 GL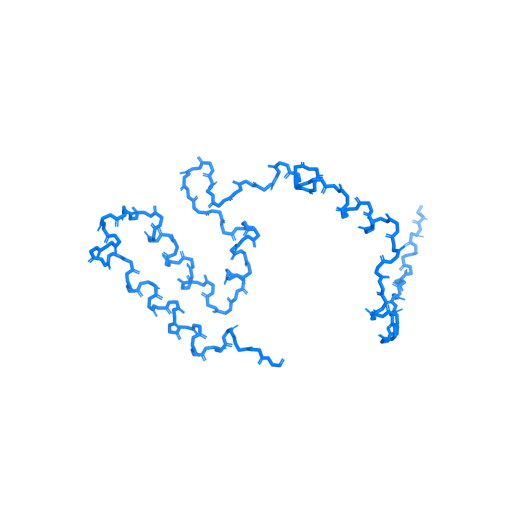U A O 1
ATOM 701 N N . GLY A 1 90 ? -12.132 -4.351 16.653 1.00 96.00 90 GLY A N 1
ATOM 702 C CA . GLY A 1 90 ? -12.091 -5.306 15.546 1.00 96.00 90 GLY A CA 1
ATOM 703 C C . GLY A 1 90 ? -12.824 -4.869 14.277 1.00 96.00 90 GLY A C 1
ATOM 704 O O . GLY A 1 90 ? -13.049 -5.704 13.394 1.00 96.00 90 GLY A O 1
ATOM 705 N N . ALA A 1 91 ? -13.186 -3.591 14.139 1.00 97.75 91 ALA A N 1
ATOM 706 C CA . ALA A 1 91 ? -13.673 -3.064 12.868 1.00 97.75 91 ALA A CA 1
ATOM 707 C C . ALA A 1 91 ? -12.668 -3.348 11.739 1.00 97.75 91 ALA A C 1
ATOM 709 O O . ALA A 1 91 ? -11.452 -3.333 11.937 1.00 97.75 91 ALA A O 1
ATOM 710 N N . CYS A 1 92 ? -13.186 -3.611 10.538 1.00 97.94 92 CYS A N 1
ATOM 711 C CA . CYS A 1 92 ? -12.400 -3.894 9.333 1.00 97.94 92 CYS A CA 1
ATOM 712 C C . CYS A 1 92 ? -11.585 -5.202 9.345 1.00 97.94 92 CYS A C 1
ATOM 714 O O . CYS A 1 92 ? -10.770 -5.439 8.443 1.00 97.94 92 CYS A O 1
ATOM 716 N N . ALA A 1 93 ? -11.781 -6.067 10.350 1.00 97.56 93 ALA A N 1
ATOM 717 C CA . ALA A 1 93 ? -11.084 -7.347 10.439 1.00 97.56 93 ALA A CA 1
ATOM 718 C C . ALA A 1 93 ? -11.397 -8.261 9.244 1.00 97.56 93 ALA A C 1
ATOM 720 O O . ALA A 1 93 ? -10.500 -8.938 8.741 1.00 97.56 93 ALA A O 1
ATOM 721 N N . ASP A 1 94 ? -12.636 -8.263 8.752 1.00 98.12 94 ASP A N 1
ATOM 722 C CA . ASP A 1 94 ? -13.034 -9.103 7.621 1.00 98.12 94 ASP A CA 1
ATOM 723 C C . ASP A 1 94 ? -12.353 -8.671 6.318 1.00 98.12 94 ASP A C 1
ATOM 725 O O . ASP A 1 94 ? -11.817 -9.513 5.590 1.00 98.12 94 ASP A O 1
ATOM 729 N N . GLU A 1 95 ? -12.307 -7.371 6.035 1.00 98.50 95 GLU A N 1
ATOM 730 C CA . GLU A 1 95 ? -11.646 -6.800 4.865 1.00 98.50 95 GLU A CA 1
ATOM 731 C C . GLU A 1 95 ? -10.138 -7.068 4.900 1.00 98.50 95 GLU A C 1
ATOM 733 O O . GLU A 1 95 ? -9.569 -7.534 3.906 1.00 98.50 95 GLU A O 1
ATOM 738 N N . LEU A 1 96 ? -9.498 -6.867 6.059 1.00 97.38 96 LEU A N 1
ATOM 739 C CA . LEU A 1 96 ? -8.088 -7.207 6.250 1.00 97.38 96 LEU A CA 1
ATOM 740 C C . LEU A 1 96 ? -7.847 -8.703 6.016 1.00 97.38 96 LEU A C 1
ATOM 742 O O . LEU A 1 96 ? -6.925 -9.085 5.292 1.00 97.38 96 LEU A O 1
ATOM 746 N N . MET A 1 97 ? -8.687 -9.569 6.582 1.00 98.00 97 MET A N 1
ATOM 747 C CA . MET A 1 97 ? -8.545 -11.014 6.414 1.00 98.00 97 MET A CA 1
ATOM 748 C C . MET A 1 97 ? -8.789 -11.459 4.971 1.00 98.00 97 MET A C 1
ATOM 750 O O . MET A 1 97 ? -8.138 -12.398 4.512 1.00 98.00 97 MET A O 1
ATOM 754 N N . ASN A 1 98 ? -9.670 -10.794 4.226 1.00 98.06 98 ASN A N 1
ATOM 755 C CA . ASN A 1 98 ? -9.854 -11.051 2.798 1.00 98.06 98 ASN A CA 1
ATOM 756 C C . ASN A 1 98 ? -8.589 -10.717 2.001 1.00 98.06 98 ASN A C 1
ATOM 758 O O . ASN A 1 98 ? -8.142 -11.547 1.202 1.00 98.06 98 ASN A O 1
ATOM 762 N N . PHE A 1 99 ? -7.953 -9.577 2.285 1.00 97.12 99 PHE A N 1
ATOM 763 C CA . PHE A 1 99 ? -6.661 -9.227 1.693 1.00 97.12 99 PHE A CA 1
ATOM 764 C C . PHE A 1 99 ? -5.579 -10.261 2.031 1.00 97.12 99 PHE A C 1
ATOM 766 O O . PHE A 1 99 ? -4.930 -10.792 1.126 1.00 97.12 99 PHE A O 1
ATOM 773 N N . MET A 1 100 ? -5.441 -10.631 3.307 1.00 96.31 100 MET A N 1
ATOM 774 C CA . MET A 1 100 ? -4.447 -11.618 3.747 1.00 96.31 100 MET A CA 1
ATOM 775 C C . MET A 1 100 ? -4.665 -12.990 3.098 1.00 96.31 100 MET A C 1
ATOM 777 O O . MET A 1 100 ? -3.711 -13.612 2.628 1.00 96.31 100 MET A O 1
ATOM 781 N N . ARG A 1 101 ? -5.916 -13.460 3.004 1.00 97.00 101 ARG A N 1
ATOM 782 C CA . ARG A 1 101 ? -6.253 -14.717 2.311 1.00 97.00 101 ARG A CA 1
ATOM 783 C C . ARG A 1 101 ? -5.854 -14.669 0.838 1.00 97.00 101 ARG A C 1
ATOM 785 O O . ARG A 1 101 ? -5.313 -15.655 0.335 1.00 97.00 101 ARG A O 1
ATOM 792 N N . CYS A 1 102 ? -6.097 -13.552 0.152 1.00 96.50 102 CYS A N 1
ATOM 793 C CA . CYS A 1 102 ? -5.663 -13.394 -1.232 1.00 96.50 102 CYS A CA 1
ATOM 794 C C . CYS A 1 102 ? -4.135 -13.440 -1.342 1.00 96.50 102 CYS A C 1
ATOM 796 O O . CYS A 1 102 ? -3.612 -14.220 -2.142 1.00 96.50 102 CYS A O 1
ATOM 798 N N . ALA A 1 103 ? -3.421 -12.662 -0.523 1.00 94.69 103 ALA A N 1
ATOM 799 C CA . ALA A 1 103 ? -1.964 -12.574 -0.571 1.00 94.69 103 ALA A CA 1
ATOM 800 C C . ALA A 1 103 ? -1.290 -13.930 -0.305 1.00 94.69 103 ALA A C 1
ATOM 802 O O . ALA A 1 103 ? -0.333 -14.289 -0.987 1.00 94.69 103 ALA A O 1
ATOM 803 N N . ILE A 1 104 ? -1.832 -14.713 0.634 1.00 94.25 104 ILE A N 1
ATOM 804 C CA . ILE A 1 104 ? -1.369 -16.077 0.922 1.00 94.25 104 ILE A CA 1
ATOM 805 C C . ILE A 1 104 ? -1.637 -17.001 -0.270 1.00 94.25 104 ILE A C 1
ATOM 807 O O . ILE A 1 104 ? -0.731 -17.694 -0.721 1.00 94.25 104 ILE A O 1
ATOM 811 N N . ARG A 1 105 ? -2.865 -17.005 -0.808 1.00 94.38 105 ARG A N 1
ATOM 812 C CA . ARG A 1 105 ? -3.254 -17.880 -1.930 1.00 94.38 105 ARG A CA 1
ATOM 813 C C . ARG A 1 105 ? -2.454 -17.603 -3.206 1.00 94.38 105 ARG A C 1
ATOM 815 O O . ARG A 1 105 ? -2.228 -18.519 -3.987 1.00 94.38 105 ARG A O 1
ATOM 822 N N . THR A 1 106 ? -2.101 -16.344 -3.440 1.00 91.12 106 THR A N 1
ATOM 823 C CA . THR A 1 106 ? -1.382 -15.890 -4.642 1.00 91.12 106 THR A CA 1
ATOM 824 C C . THR A 1 106 ? 0.129 -15.859 -4.458 1.00 91.12 106 THR A C 1
ATOM 826 O O . THR A 1 106 ? 0.843 -15.569 -5.411 1.00 91.12 106 THR A O 1
ATOM 829 N N . GLU A 1 107 ? 0.612 -16.152 -3.248 1.00 89.38 107 GLU A N 1
ATOM 830 C CA . GLU A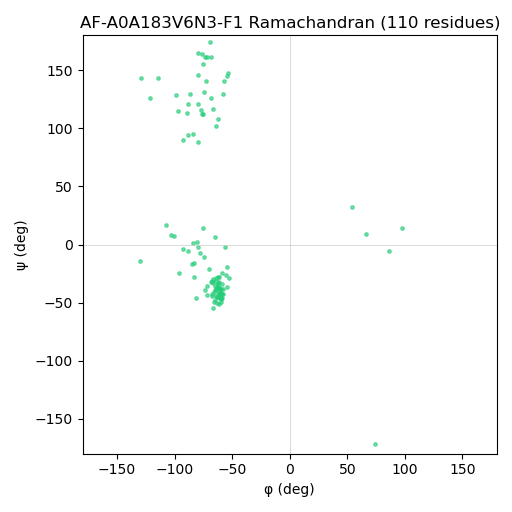 1 107 ? 2.027 -16.087 -2.895 1.00 89.38 107 GLU A CA 1
ATOM 831 C C . GLU A 1 107 ? 2.663 -14.714 -3.204 1.00 89.38 107 GLU A C 1
ATOM 833 O O . GLU A 1 107 ? 3.853 -14.630 -3.498 1.00 89.38 107 GLU A O 1
ATOM 838 N N . CYS A 1 108 ? 1.888 -13.622 -3.102 1.00 77.00 108 CYS A N 1
ATOM 839 C CA . CYS A 1 108 ? 2.300 -12.258 -3.478 1.00 77.00 108 CYS A CA 1
ATOM 840 C C . CYS A 1 108 ? 3.622 -11.789 -2.842 1.00 77.00 108 CYS A C 1
ATOM 842 O O . CYS A 1 108 ? 4.315 -10.959 -3.421 1.00 77.00 108 CYS A O 1
ATOM 844 N N . PHE A 1 109 ? 3.965 -12.290 -1.651 1.00 73.44 109 PHE A N 1
ATOM 845 C CA . PHE A 1 109 ? 5.174 -11.901 -0.911 1.00 73.44 109 PHE A CA 1
ATOM 846 C C . PHE A 1 109 ? 6.300 -12.936 -0.980 1.00 73.44 109 PHE A C 1
ATOM 848 O O . PHE A 1 109 ? 7.286 -12.827 -0.250 1.00 73.44 109 PHE A O 1
ATOM 855 N N . ARG A 1 110 ? 6.160 -13.969 -1.815 1.00 74.75 110 ARG A N 1
ATOM 856 C CA . ARG A 1 110 ? 7.197 -14.982 -1.985 1.00 74.75 110 ARG A CA 1
ATOM 857 C C . ARG A 1 110 ? 8.274 -14.438 -2.921 1.00 74.75 110 ARG A C 1
ATOM 859 O O . ARG A 1 110 ? 7.994 -14.084 -4.062 1.00 74.75 110 ARG A O 1
ATOM 866 N N . SER A 1 111 ? 9.504 -14.361 -2.428 1.00 58.34 111 SER A N 1
ATOM 867 C CA . SER A 1 111 ? 10.682 -14.117 -3.255 1.00 58.34 111 SER A CA 1
ATOM 868 C C . SER A 1 111 ? 11.033 -15.391 -4.032 1.00 58.34 111 SER A C 1
ATOM 870 O O . SER A 1 111 ? 11.074 -16.478 -3.451 1.00 58.34 111 SER A O 1
ATOM 872 N N . TRP A 1 112 ? 11.253 -15.245 -5.339 1.00 53.00 112 TRP A N 1
ATOM 873 C CA . TRP A 1 112 ? 11.766 -16.287 -6.234 1.00 53.00 112 TRP A CA 1
ATOM 874 C C . TRP A 1 112 ? 13.262 -16.094 -6.458 1.00 53.00 112 TRP A C 1
ATOM 876 O O . TRP A 1 112 ? 13.686 -14.916 -6.520 1.00 53.00 112 TRP A O 1
#

Organism: Toxocara canis (NCBI:txid6265)